Protein AF-A0A4Q2K0N6-F1 (afdb_monomer_lite)

pLDDT: mean 86.65, std 12.48, range [43.94, 97.44]

Radius of gyration: 13.33 Å; chains: 1; bounding box: 34×30×33 Å

Organism: NCBI:txid2509433

Secondary structure (DSSP, 8-state):
-EEEHHHHHHHHHHHHHTT--HHHHHHHHHHHHHHHSS-SSPPP---PPP-S-EEE------HHHHHHHHHHHHHTT--HHHHHHHHHHHHHHHTS-SS-TT-PPP--

Structure (mmCIF, N/CA/C/O backbone):
data_AF-A0A4Q2K0N6-F1
#
_entry.id   AF-A0A4Q2K0N6-F1
#
loop_
_atom_site.group_PDB
_atom_site.id
_atom_site.type_symbol
_atom_site.label_atom_id
_atom_site.label_alt_id
_atom_site.label_comp_id
_atom_site.label_asym_id
_atom_site.label_entity_id
_atom_site.label_seq_id
_atom_site.pdbx_PDB_ins_code
_atom_site.Cartn_x
_atom_site.Cartn_y
_atom_site.Cartn_z
_atom_site.occupancy
_atom_site.B_iso_or_equiv
_atom_site.auth_seq_id
_atom_site.auth_comp_id
_atom_site.auth_asym_id
_atom_site.auth_atom_id
_atom_site.pdbx_PDB_model_num
ATOM 1 N N . MET A 1 1 ? 5.720 10.557 2.671 1.00 82.94 1 MET A N 1
ATOM 2 C CA . MET A 1 1 ? 6.430 9.296 2.988 1.00 82.94 1 MET A CA 1
ATOM 3 C C . MET A 1 1 ? 7.773 9.256 2.267 1.00 82.94 1 MET A C 1
ATOM 5 O O . MET A 1 1 ? 7.839 9.760 1.153 1.00 82.94 1 MET A O 1
ATOM 9 N N . ARG A 1 2 ? 8.815 8.652 2.864 1.00 84.56 2 ARG A N 1
ATOM 10 C CA . ARG A 1 2 ? 10.078 8.319 2.173 1.00 84.56 2 ARG A CA 1
ATOM 11 C C . ARG A 1 2 ? 10.134 6.828 1.830 1.00 84.56 2 ARG A C 1
ATOM 13 O O . ARG A 1 2 ? 9.938 6.000 2.722 1.00 84.56 2 ARG A O 1
ATOM 20 N N . ILE A 1 3 ? 10.437 6.501 0.583 1.00 85.88 3 ILE A N 1
ATOM 21 C CA . ILE A 1 3 ? 10.607 5.137 0.060 1.00 85.88 3 ILE A CA 1
ATOM 22 C C . ILE A 1 3 ? 11.905 5.071 -0.744 1.00 85.88 3 ILE A C 1
ATOM 24 O O . ILE A 1 3 ? 12.378 6.108 -1.199 1.00 85.88 3 ILE A O 1
ATOM 28 N N . ASP A 1 4 ? 12.497 3.890 -0.889 1.00 90.62 4 ASP A N 1
ATOM 29 C CA . ASP A 1 4 ? 13.608 3.697 -1.819 1.00 90.62 4 ASP A CA 1
ATOM 30 C C . ASP A 1 4 ? 13.196 4.100 -3.251 1.00 90.62 4 ASP A C 1
ATOM 32 O O . ASP A 1 4 ? 12.057 3.872 -3.673 1.00 90.62 4 ASP A O 1
ATOM 36 N N . ALA A 1 5 ? 14.085 4.790 -3.965 1.00 90.69 5 ALA A N 1
ATOM 37 C CA . ALA A 1 5 ? 13.781 5.360 -5.273 1.00 90.69 5 ALA A CA 1
ATOM 38 C C . ALA A 1 5 ? 13.567 4.281 -6.344 1.00 90.69 5 ALA A C 1
ATOM 40 O O . ALA A 1 5 ? 12.662 4.428 -7.171 1.00 90.69 5 ALA A O 1
ATOM 41 N N . ASP A 1 6 ? 14.340 3.197 -6.292 1.00 91.38 6 ASP A N 1
ATOM 42 C CA . ASP A 1 6 ? 14.239 2.094 -7.244 1.00 91.38 6 ASP A CA 1
ATOM 43 C C . ASP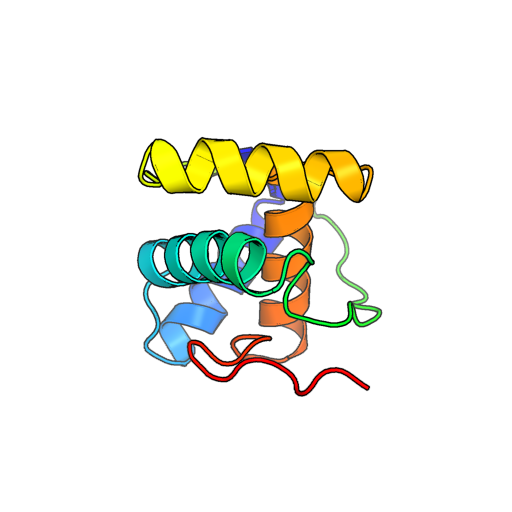 A 1 6 ? 12.981 1.275 -6.951 1.00 91.38 6 ASP A C 1
ATOM 45 O O . ASP A 1 6 ? 12.221 0.958 -7.870 1.00 91.38 6 ASP A O 1
ATOM 49 N N . LEU A 1 7 ? 12.664 1.069 -5.666 1.00 91.12 7 LEU A N 1
ATOM 50 C CA . LEU A 1 7 ? 11.405 0.442 -5.258 1.00 91.12 7 LEU A CA 1
ATOM 51 C C . LEU A 1 7 ? 10.197 1.246 -5.741 1.00 91.12 7 LEU A C 1
ATOM 53 O O . LEU A 1 7 ? 9.226 0.683 -6.244 1.00 91.12 7 LEU A O 1
ATOM 57 N N . LYS A 1 8 ? 10.247 2.576 -5.605 1.00 92.12 8 LYS A N 1
ATOM 58 C CA . LYS A 1 8 ? 9.184 3.456 -6.101 1.00 92.12 8 LYS A CA 1
ATOM 59 C C . LYS A 1 8 ? 9.019 3.316 -7.613 1.00 92.12 8 LYS A C 1
ATOM 61 O O . LYS A 1 8 ? 7.889 3.222 -8.088 1.00 92.12 8 LYS A O 1
ATOM 66 N N . ALA A 1 9 ? 10.120 3.330 -8.362 1.00 92.69 9 ALA A N 1
ATOM 67 C CA . ALA A 1 9 ? 10.080 3.215 -9.815 1.00 92.69 9 ALA A CA 1
ATOM 68 C C . ALA A 1 9 ? 9.511 1.859 -10.259 1.00 92.69 9 ALA A C 1
ATOM 70 O O . ALA A 1 9 ? 8.649 1.825 -11.140 1.00 92.69 9 ALA A O 1
ATOM 71 N N . ALA A 1 10 ? 9.932 0.768 -9.615 1.00 92.88 10 ALA A N 1
ATOM 72 C CA . ALA A 1 10 ? 9.444 -0.581 -9.887 1.00 92.88 10 ALA A CA 1
ATOM 73 C C . ALA A 1 10 ? 7.952 -0.732 -9.550 1.00 92.88 10 ALA A C 1
ATOM 75 O O . ALA A 1 10 ? 7.180 -1.247 -10.363 1.00 92.88 10 ALA A O 1
ATOM 76 N N . PHE A 1 11 ? 7.523 -0.194 -8.408 1.00 93.44 11 PHE A N 1
ATOM 77 C CA . PHE A 1 11 ? 6.122 -0.160 -8.000 1.00 93.44 11 PHE A CA 1
ATOM 78 C C . PHE A 1 11 ? 5.247 0.586 -9.015 1.00 93.44 11 PHE A C 1
ATOM 80 O O . PHE A 1 11 ? 4.265 0.039 -9.515 1.00 93.44 11 PHE A O 1
ATOM 87 N N . GLU A 1 12 ? 5.619 1.815 -9.382 1.00 94.62 12 GLU A N 1
ATOM 88 C CA . GLU A 1 12 ? 4.860 2.604 -10.359 1.00 94.62 12 GLU A CA 1
ATOM 89 C C . GLU A 1 12 ? 4.898 1.987 -11.763 1.00 94.62 12 GLU A C 1
ATOM 91 O O . GLU A 1 12 ? 3.925 2.090 -12.510 1.00 94.62 12 GLU A O 1
ATOM 96 N N . GLY A 1 13 ? 6.015 1.363 -12.142 1.00 95.31 13 GLY A N 1
ATOM 97 C CA . GLY A 1 13 ? 6.148 0.611 -13.389 1.00 95.31 13 GLY A CA 1
ATOM 98 C C . GLY A 1 13 ? 5.189 -0.575 -13.443 1.00 95.31 13 GLY A C 1
ATOM 99 O O . GLY A 1 13 ? 4.452 -0.712 -14.417 1.00 95.31 13 GLY A O 1
ATOM 100 N N . THR A 1 14 ? 5.142 -1.365 -12.370 1.00 95.12 14 THR A N 1
ATOM 101 C CA . THR A 1 14 ? 4.258 -2.532 -12.248 1.00 95.12 14 THR A CA 1
ATOM 102 C C . THR A 1 14 ? 2.792 -2.122 -12.315 1.00 95.12 14 THR A C 1
ATOM 104 O O . THR A 1 14 ? 2.049 -2.653 -13.135 1.00 95.12 14 THR A O 1
ATOM 107 N N . LEU A 1 15 ? 2.388 -1.121 -11.524 1.00 94.56 15 LEU A N 1
ATOM 108 C CA . LEU A 1 15 ? 1.013 -0.617 -11.528 1.00 94.56 15 LEU A CA 1
ATOM 109 C C . LEU A 1 15 ? 0.589 -0.104 -12.907 1.00 94.56 15 LEU A C 1
ATOM 111 O O . LEU A 1 15 ? -0.472 -0.478 -13.403 1.00 94.56 15 LEU A O 1
ATOM 115 N N . ARG A 1 16 ? 1.438 0.689 -13.572 1.00 94.38 16 ARG A N 1
ATOM 116 C CA . ARG A 1 16 ? 1.155 1.153 -14.939 1.00 94.38 16 ARG A CA 1
ATOM 117 C C . ARG A 1 16 ? 1.071 -0.004 -15.932 1.00 94.38 16 ARG A C 1
ATOM 119 O O . ARG A 1 16 ? 0.215 0.035 -16.810 1.00 94.38 16 ARG A O 1
ATOM 126 N N . GLY A 1 17 ? 1.910 -1.029 -15.777 1.00 94.81 17 GLY A N 1
ATOM 127 C CA . GLY A 1 17 ? 1.888 -2.236 -16.606 1.00 94.81 17 GLY A CA 1
ATOM 128 C C . GLY A 1 17 ? 0.566 -3.005 -16.533 1.00 94.81 17 GLY A C 1
ATOM 129 O O . GLY A 1 17 ? 0.143 -3.573 -17.535 1.00 94.81 17 GLY A O 1
ATOM 130 N N . ILE A 1 18 ? -0.120 -2.957 -15.387 1.00 92.25 18 ILE A N 1
ATOM 131 C CA . ILE A 1 18 ? -1.447 -3.567 -15.186 1.00 92.25 18 ILE A CA 1
ATOM 132 C C . ILE A 1 18 ? -2.610 -2.567 -15.330 1.00 92.25 18 ILE A C 1
ATOM 134 O O . ILE A 1 18 ? -3.750 -2.896 -15.010 1.00 92.25 18 ILE A O 1
ATOM 138 N N . GLY A 1 19 ? -2.346 -1.339 -15.790 1.00 92.75 19 GLY A N 1
ATOM 139 C CA . GLY A 1 19 ? -3.372 -0.312 -16.008 1.00 92.75 19 GLY A CA 1
ATOM 140 C C . GLY A 1 19 ? -3.909 0.361 -14.738 1.00 92.75 19 GLY A C 1
ATOM 141 O O . GLY A 1 19 ? -4.977 0.969 -14.776 1.00 92.75 19 GLY A O 1
ATOM 142 N N . VAL A 1 20 ? -3.189 0.280 -13.617 1.00 92.38 20 VAL A N 1
ATOM 143 C CA . VAL A 1 20 ? -3.572 0.891 -12.337 1.00 92.38 20 VAL A CA 1
ATOM 144 C C . VAL A 1 20 ? -2.780 2.179 -12.103 1.00 92.38 20 VAL A C 1
ATOM 146 O O . VAL A 1 20 ? -1.554 2.213 -12.195 1.00 92.38 20 VAL A O 1
ATOM 149 N N . ASP A 1 21 ? -3.479 3.259 -11.758 1.00 92.44 21 ASP A N 1
ATOM 150 C CA . ASP A 1 21 ? -2.840 4.510 -11.350 1.00 92.44 21 ASP A CA 1
ATOM 151 C C . ASP A 1 21 ? -2.250 4.395 -9.924 1.00 92.44 21 ASP A C 1
ATOM 153 O O . ASP A 1 21 ? -2.951 3.950 -9.010 1.00 92.44 21 ASP A O 1
ATOM 157 N N . PRO A 1 22 ? -0.998 4.834 -9.680 1.00 90.81 22 PRO A N 1
ATOM 158 C CA . PRO A 1 22 ? -0.381 4.784 -8.352 1.00 90.81 22 PRO A CA 1
ATOM 159 C C . PRO A 1 22 ? -1.155 5.515 -7.250 1.00 90.81 22 PRO A C 1
ATOM 161 O O . PRO A 1 22 ? -1.198 5.042 -6.112 1.00 90.81 22 PRO A O 1
ATOM 164 N N . THR A 1 23 ? -1.789 6.650 -7.558 1.00 91.00 23 THR A N 1
ATOM 165 C CA . THR A 1 23 ? -2.610 7.389 -6.584 1.00 91.00 23 THR A CA 1
ATOM 166 C C . THR A 1 23 ? -3.864 6.594 -6.241 1.00 91.00 23 THR A C 1
ATOM 168 O O . THR A 1 23 ? -4.228 6.503 -5.066 1.00 91.00 23 THR A O 1
ATOM 171 N N . CYS A 1 24 ? -4.500 5.992 -7.248 1.00 91.06 24 CYS A N 1
ATOM 172 C CA . CYS A 1 24 ? -5.637 5.095 -7.070 1.00 91.06 24 CYS A CA 1
ATOM 173 C C . CYS A 1 24 ? -5.262 3.889 -6.195 1.00 91.06 24 CYS A C 1
ATOM 175 O O . CYS A 1 24 ? -5.912 3.662 -5.179 1.00 91.06 24 CYS A O 1
ATOM 177 N N . ALA A 1 25 ? -4.157 3.200 -6.498 1.00 92.38 25 ALA A N 1
ATOM 178 C CA . ALA A 1 25 ? -3.682 2.056 -5.716 1.00 92.38 25 ALA A CA 1
ATOM 179 C C . ALA A 1 25 ? -3.436 2.407 -4.242 1.00 92.38 25 ALA A C 1
ATOM 181 O O . ALA A 1 25 ? -3.899 1.698 -3.349 1.00 92.38 25 ALA A O 1
ATOM 182 N N . MET A 1 26 ? -2.751 3.525 -3.972 1.00 92.56 26 MET A N 1
ATOM 183 C CA . MET A 1 26 ? -2.489 3.978 -2.601 1.00 92.56 26 MET A CA 1
ATOM 184 C C . MET A 1 26 ? -3.773 4.357 -1.851 1.00 92.56 26 MET A C 1
ATOM 186 O O . MET A 1 26 ? -3.877 4.103 -0.652 1.00 92.56 26 MET A O 1
ATOM 190 N N . ARG A 1 27 ? -4.760 4.947 -2.537 1.00 92.75 27 ARG A N 1
ATOM 191 C CA . ARG A 1 27 ? -6.074 5.245 -1.947 1.00 92.75 27 ARG A CA 1
ATOM 192 C C . ARG A 1 27 ? -6.846 3.975 -1.637 1.00 92.75 27 ARG A C 1
ATOM 194 O O . ARG A 1 27 ? -7.295 3.819 -0.509 1.00 92.75 27 ARG A O 1
ATOM 201 N N . SER A 1 28 ? -6.961 3.063 -2.600 1.00 92.94 28 SER A N 1
ATOM 202 C CA . SER A 1 28 ? -7.611 1.769 -2.3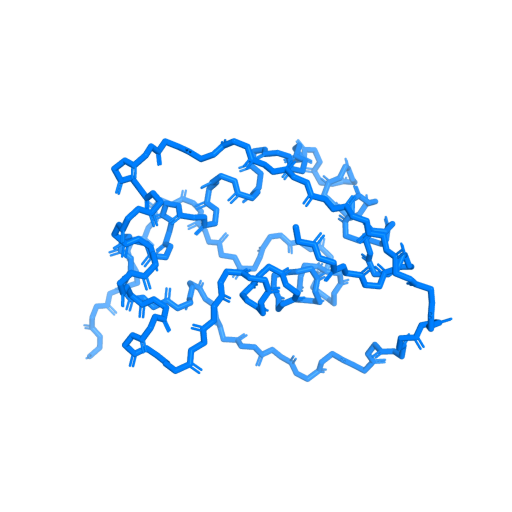94 1.00 92.94 28 SER A CA 1
ATOM 203 C C . SER A 1 28 ? -6.967 1.009 -1.241 1.00 92.94 28 SER A C 1
ATOM 205 O O . SER A 1 28 ? -7.681 0.466 -0.412 1.00 92.94 28 SER A O 1
ATOM 207 N N . PHE A 1 29 ? -5.640 1.041 -1.128 1.00 94.31 29 PHE A N 1
ATOM 208 C CA . PHE A 1 29 ? -4.932 0.427 -0.011 1.00 94.31 29 PHE A CA 1
ATOM 209 C C . PHE A 1 29 ? -5.314 1.039 1.341 1.00 94.31 29 PHE A C 1
ATOM 211 O O . PHE A 1 29 ? -5.606 0.299 2.275 1.00 94.31 29 PHE A O 1
ATOM 218 N N . ALA A 1 30 ? -5.378 2.371 1.439 1.00 94.19 30 ALA A N 1
ATOM 219 C CA . ALA A 1 30 ? -5.825 3.045 2.659 1.00 94.19 30 ALA A CA 1
ATOM 220 C C . ALA A 1 30 ? -7.254 2.635 3.055 1.00 94.19 30 ALA A C 1
ATOM 222 O O . ALA A 1 30 ? -7.494 2.299 4.211 1.00 94.19 30 ALA A O 1
ATOM 223 N N . PHE A 1 31 ? -8.179 2.588 2.091 1.00 93.81 31 PHE A N 1
ATOM 224 C CA . PHE A 1 31 ? -9.545 2.112 2.332 1.00 93.81 31 PHE A CA 1
ATOM 225 C C . PHE A 1 31 ? -9.584 0.650 2.781 1.00 93.81 31 PHE A C 1
ATOM 227 O O . PHE A 1 31 ? -10.314 0.320 3.706 1.00 93.81 31 PHE A O 1
ATOM 234 N N . GLN A 1 32 ? 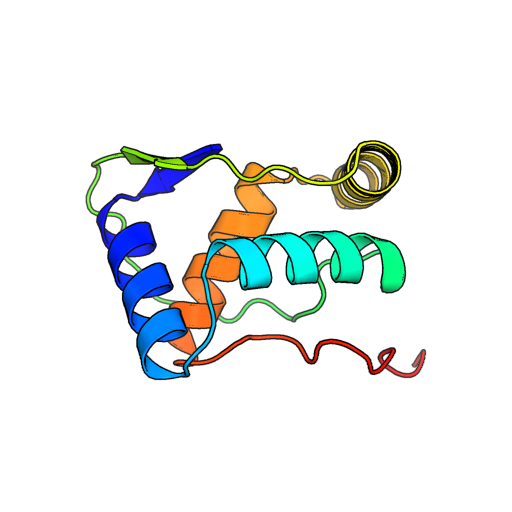-8.802 -0.228 2.154 1.00 93.75 32 GLN A N 1
ATOM 235 C CA . GLN A 1 32 ? -8.779 -1.647 2.511 1.00 93.75 32 GLN A CA 1
ATOM 236 C C . GLN A 1 32 ? -8.178 -1.887 3.900 1.00 93.75 32 GLN A C 1
ATOM 238 O O . GLN A 1 32 ? -8.660 -2.761 4.605 1.00 93.75 32 GLN A O 1
ATOM 243 N N . ILE A 1 33 ? -7.209 -1.077 4.345 1.00 94.31 33 ILE A N 1
ATOM 244 C CA . ILE A 1 33 ? -6.724 -1.143 5.734 1.00 94.31 33 ILE A CA 1
ATOM 245 C C . ILE A 1 33 ? -7.854 -0.857 6.727 1.00 94.31 33 ILE A C 1
ATOM 247 O O . ILE A 1 33 ? -7.977 -1.542 7.738 1.00 94.31 33 ILE A O 1
ATOM 251 N N . VAL A 1 34 ? -8.672 0.159 6.442 1.00 94.81 34 VAL A N 1
ATOM 252 C CA . VAL A 1 34 ? -9.815 0.513 7.291 1.00 94.81 34 VAL A CA 1
ATOM 253 C C . VAL A 1 34 ? -10.874 -0.587 7.271 1.00 94.81 34 VAL A C 1
ATOM 255 O O . VAL A 1 34 ? -11.346 -0.993 8.326 1.00 94.81 34 VAL A O 1
ATOM 258 N N . LEU A 1 35 ? -11.217 -1.093 6.084 1.00 92.75 35 LEU A N 1
ATOM 259 C CA . LEU A 1 35 ? -12.257 -2.109 5.914 1.00 92.75 35 LEU A CA 1
ATOM 260 C C . LEU A 1 35 ? -11.889 -3.455 6.551 1.00 92.75 35 LEU A C 1
ATOM 262 O O . LEU A 1 35 ? -12.729 -4.056 7.212 1.00 92.75 35 LEU A O 1
ATOM 266 N N . GLU A 1 36 ? -10.654 -3.918 6.366 1.00 90.81 36 GLU A N 1
ATOM 267 C CA . GLU A 1 36 ? -10.187 -5.201 6.910 1.00 90.81 36 GLU A CA 1
ATOM 268 C C . GLU A 1 36 ? -9.760 -5.087 8.382 1.00 90.81 36 GLU A C 1
ATOM 270 O O . GLU A 1 36 ? -9.655 -6.087 9.088 1.00 90.81 36 GLU A O 1
ATOM 275 N N . GLY A 1 37 ? -9.458 -3.875 8.862 1.00 94.25 37 GLY A N 1
ATOM 276 C CA . GLY A 1 37 ? -8.836 -3.680 10.173 1.00 94.25 37 GLY A CA 1
ATOM 277 C C . GLY A 1 37 ? -7.418 -4.268 10.265 1.00 94.25 37 GLY A C 1
ATOM 278 O O . GLY A 1 37 ? -6.894 -4.454 11.364 1.00 94.25 37 GLY A O 1
ATOM 279 N N . SER A 1 38 ? -6.784 -4.563 9.125 1.00 93.75 38 SER A N 1
ATOM 280 C CA . SER A 1 38 ? -5.451 -5.162 9.018 1.00 93.75 38 SER A CA 1
ATOM 281 C C . SER A 1 38 ? -4.698 -4.646 7.784 1.00 93.75 38 SER A C 1
ATOM 283 O O . SER A 1 38 ? -5.213 -3.855 6.999 1.00 93.75 38 SER A O 1
ATOM 285 N N . ILE A 1 39 ? -3.458 -5.099 7.568 1.00 92.56 39 ILE A N 1
ATOM 286 C CA . ILE A 1 39 ? -2.858 -5.005 6.228 1.00 92.56 39 ILE A CA 1
ATOM 287 C C . ILE A 1 39 ? -3.605 -6.009 5.324 1.00 92.56 39 ILE A C 1
ATOM 289 O O . ILE A 1 39 ? -3.671 -7.182 5.691 1.00 92.56 39 ILE A O 1
ATOM 293 N N . PRO A 1 40 ? -4.167 -5.593 4.171 1.00 92.12 40 PRO A N 1
ATOM 294 C CA . PRO A 1 40 ? -5.057 -6.413 3.337 1.00 92.12 40 PRO A CA 1
ATOM 295 C C . PRO A 1 40 ? -4.336 -7.488 2.502 1.00 92.12 40 PRO A C 1
ATOM 297 O O . PRO A 1 40 ? -4.808 -7.872 1.436 1.00 92.12 40 PRO A O 1
ATOM 300 N N . PHE A 1 41 ? -3.162 -7.946 2.933 1.00 90.81 41 PHE A N 1
ATOM 301 C CA . PHE A 1 41 ? -2.404 -9.014 2.287 1.00 90.81 41 PHE A CA 1
ATOM 302 C C . PHE A 1 41 ? -1.350 -9.581 3.231 1.00 90.81 41 PHE A C 1
ATOM 304 O O . PHE A 1 41 ? -0.860 -8.896 4.130 1.00 90.81 41 PHE A O 1
ATOM 311 N N . ASP A 1 42 ? -0.948 -10.817 2.959 1.00 86.94 42 ASP A N 1
ATOM 312 C CA . ASP A 1 42 ? 0.133 -11.479 3.676 1.00 86.94 42 ASP A CA 1
ATOM 313 C C . ASP A 1 42 ? 1.472 -11.121 3.010 1.00 86.94 42 ASP A C 1
ATOM 315 O O . ASP A 1 42 ? 1.619 -11.318 1.798 1.00 86.94 42 ASP A O 1
ATOM 319 N N . PRO A 1 43 ? 2.448 -10.557 3.745 1.00 77.94 43 PRO A N 1
ATOM 320 C CA . PRO A 1 43 ? 3.735 -10.195 3.165 1.00 77.94 43 PRO A CA 1
ATOM 321 C C . PRO A 1 43 ? 4.469 -11.451 2.680 1.00 77.94 43 PRO A C 1
ATOM 323 O O . PRO A 1 43 ? 4.617 -12.416 3.429 1.00 77.94 43 PRO A O 1
ATOM 326 N N . VAL A 1 44 ? 4.944 -11.438 1.433 1.00 78.31 44 VAL A N 1
ATOM 327 C CA . VAL A 1 44 ? 5.896 -12.438 0.935 1.00 78.31 44 VAL A CA 1
ATOM 328 C C . VAL A 1 44 ? 7.322 -11.951 1.156 1.00 78.31 44 VAL A C 1
ATOM 330 O O . VAL A 1 44 ? 7.589 -10.748 1.161 1.00 78.31 44 VAL A O 1
ATOM 333 N N . ASP A 1 45 ? 8.244 -12.897 1.322 1.00 73.19 45 ASP A N 1
ATOM 334 C CA . ASP A 1 45 ? 9.672 -12.598 1.352 1.00 73.19 45 ASP A CA 1
ATOM 335 C C . ASP A 1 45 ? 10.124 -12.149 -0.045 1.00 73.19 45 ASP A C 1
ATOM 337 O O . ASP A 1 45 ? 10.388 -12.949 -0.945 1.00 73.19 45 ASP A O 1
ATOM 341 N N . ALA A 1 46 ? 10.104 -10.837 -0.253 1.00 65.12 46 ALA A N 1
ATOM 342 C CA . ALA A 1 46 ? 10.562 -10.196 -1.467 1.00 65.12 46 ALA A CA 1
ATOM 343 C C . ALA A 1 46 ? 12.017 -9.774 -1.250 1.00 65.12 46 ALA A C 1
ATOM 345 O O . ALA A 1 46 ? 12.277 -8.816 -0.522 1.00 65.12 46 ALA A O 1
ATOM 346 N N . GLY A 1 47 ? 12.956 -10.470 -1.897 1.00 66.12 47 GLY A N 1
ATOM 347 C CA . GLY A 1 47 ? 14.402 -10.197 -1.865 1.00 66.12 47 GLY A CA 1
ATOM 348 C C . GLY A 1 47 ? 14.811 -8.887 -2.552 1.00 66.12 47 GLY A C 1
ATOM 349 O O . GLY A 1 47 ? 15.709 -8.875 -3.389 1.00 66.12 47 GLY A O 1
ATOM 350 N N . PHE A 1 48 ? 14.119 -7.790 -2.255 1.00 70.38 48 PHE A N 1
ATOM 351 C CA . PHE A 1 48 ? 14.400 -6.467 -2.786 1.00 70.38 48 PHE A CA 1
ATOM 352 C C . PHE A 1 48 ? 15.553 -5.821 -2.011 1.00 70.38 48 PHE A C 1
ATOM 354 O O . PHE A 1 48 ? 15.441 -5.548 -0.813 1.00 70.38 48 PHE A O 1
ATOM 361 N N . GLU A 1 49 ? 16.643 -5.516 -2.708 1.00 67.19 49 GLU A N 1
ATOM 362 C CA . GLU A 1 49 ? 17.769 -4.771 -2.149 1.00 67.19 49 GLU A CA 1
ATOM 363 C C . GLU A 1 49 ? 17.560 -3.265 -2.349 1.00 67.19 49 GLU A C 1
ATOM 365 O O . GLU A 1 49 ? 17.402 -2.783 -3.469 1.00 67.19 49 GLU A O 1
ATOM 370 N N . ALA A 1 50 ? 17.552 -2.500 -1.255 1.00 67.56 50 ALA A N 1
ATOM 371 C CA . ALA A 1 50 ? 17.417 -1.048 -1.322 1.00 67.56 50 ALA A CA 1
ATOM 372 C C . ALA A 1 50 ? 18.685 -0.396 -1.902 1.00 67.56 50 ALA A C 1
ATOM 374 O O . ALA A 1 50 ? 19.782 -0.582 -1.374 1.00 67.56 50 ALA A O 1
ATOM 375 N N . GLY A 1 51 ? 18.526 0.443 -2.929 1.00 65.56 51 GLY A N 1
ATOM 376 C CA . GLY A 1 51 ? 19.610 1.147 -3.627 1.00 65.56 51 GLY A CA 1
ATOM 377 C C . GLY A 1 51 ? 20.172 2.369 -2.884 1.00 65.56 51 GLY A C 1
ATOM 378 O O . GLY A 1 51 ? 20.996 3.114 -3.418 1.00 65.56 51 GLY A O 1
ATOM 379 N N . GLY A 1 52 ? 19.719 2.631 -1.653 1.00 71.56 52 GLY A N 1
ATOM 380 C CA . GLY A 1 52 ? 20.244 3.674 -0.761 1.00 71.56 52 GLY A CA 1
ATOM 381 C C . GLY A 1 52 ? 19.752 5.099 -1.054 1.00 71.56 52 GLY A C 1
ATOM 382 O O . GLY A 1 52 ? 19.912 5.990 -0.215 1.00 71.56 52 GLY A O 1
ATOM 383 N N . LYS A 1 53 ? 19.098 5.341 -2.198 1.00 84.62 53 LYS A N 1
ATOM 384 C CA . LYS A 1 53 ? 18.469 6.631 -2.530 1.00 84.62 53 LYS A CA 1
ATOM 385 C C . LYS A 1 53 ? 17.011 6.629 -2.092 1.00 84.62 53 LYS A C 1
ATOM 387 O O . LYS A 1 53 ? 16.267 5.710 -2.402 1.00 84.62 53 LYS A O 1
ATOM 392 N N . THR A 1 54 ? 16.571 7.694 -1.422 1.00 85.81 54 THR A N 1
ATOM 393 C CA . THR A 1 54 ? 15.166 7.834 -1.009 1.00 85.81 54 THR A CA 1
ATOM 394 C C . THR A 1 54 ? 14.420 8.851 -1.868 1.00 85.81 54 THR A C 1
ATOM 396 O O . THR A 1 54 ? 14.921 9.938 -2.145 1.00 85.81 54 THR A O 1
ATOM 399 N N . ALA A 1 55 ? 13.199 8.506 -2.261 1.00 85.31 55 ALA A N 1
ATOM 400 C CA . ALA A 1 55 ? 12.234 9.373 -2.916 1.00 85.31 55 ALA A CA 1
ATOM 401 C C . ALA A 1 55 ? 11.093 9.725 -1.952 1.00 85.31 55 ALA A C 1
ATOM 403 O O . ALA A 1 55 ? 10.702 8.929 -1.090 1.00 85.31 55 ALA A O 1
ATOM 404 N N . VAL A 1 56 ? 10.534 10.926 -2.109 1.00 82.25 56 VAL A N 1
ATOM 405 C CA . VAL A 1 56 ? 9.328 11.342 -1.388 1.00 82.25 56 VAL A CA 1
ATOM 406 C C . VAL A 1 56 ? 8.109 11.056 -2.253 1.00 82.25 56 VAL A C 1
ATOM 408 O O . VAL A 1 56 ? 8.078 11.407 -3.428 1.00 82.25 56 VAL A O 1
ATOM 411 N N . THR A 1 57 ? 7.094 10.444 -1.652 1.00 81.56 57 THR A N 1
ATOM 412 C CA . THR A 1 57 ? 5.756 10.334 -2.238 1.00 81.56 57 THR A CA 1
ATOM 413 C C . THR A 1 57 ? 4.714 10.899 -1.279 1.00 81.56 57 THR A C 1
ATOM 415 O O . THR A 1 57 ? 4.850 10.795 -0.047 1.00 81.56 57 THR A O 1
ATOM 418 N N . SER A 1 58 ? 3.696 11.531 -1.852 1.00 83.12 58 SER A N 1
ATOM 419 C CA . SER A 1 58 ? 2.533 12.066 -1.160 1.00 83.12 58 SER A CA 1
ATOM 420 C C . SER A 1 58 ? 1.270 11.625 -1.891 1.00 83.12 58 SER A C 1
ATOM 422 O O . SER A 1 58 ? 1.184 11.662 -3.114 1.00 83.12 58 SER A O 1
ATOM 424 N N . VAL A 1 59 ? 0.278 11.206 -1.114 1.00 85.75 59 VAL A N 1
ATOM 425 C CA . VAL A 1 59 ? -1.051 10.848 -1.598 1.00 85.75 59 VAL A CA 1
ATOM 426 C C . VAL A 1 59 ? -2.063 11.558 -0.712 1.00 85.75 59 VAL A C 1
ATOM 428 O O . VAL A 1 59 ? -1.912 11.586 0.508 1.00 85.75 59 VAL A O 1
ATOM 431 N N . LYS A 1 60 ? -3.075 12.174 -1.326 1.00 90.12 60 LYS A N 1
ATOM 432 C CA . LYS A 1 60 ? -4.207 12.736 -0.583 1.00 90.12 60 LYS A CA 1
ATOM 433 C C . LYS A 1 60 ? -5.211 11.623 -0.299 1.00 90.12 60 LYS A C 1
ATOM 435 O O . LYS A 1 60 ? -5.805 11.103 -1.251 1.00 90.12 60 LYS A O 1
ATOM 440 N N . ILE A 1 61 ? -5.378 11.306 0.981 1.00 90.94 61 ILE A N 1
ATOM 441 C CA . ILE A 1 61 ? -6.388 10.395 1.531 1.00 90.94 61 ILE A CA 1
ATOM 442 C C . ILE A 1 61 ? -7.468 11.255 2.211 1.00 90.94 61 ILE A C 1
ATOM 444 O O . ILE A 1 61 ? -7.102 12.276 2.798 1.00 90.94 61 ILE A O 1
ATOM 448 N N . PRO A 1 62 ? -8.763 10.908 2.101 1.00 92.50 62 PRO A N 1
ATOM 449 C CA . PRO A 1 62 ? -9.821 11.543 2.892 1.00 92.50 62 PRO A CA 1
ATOM 450 C C . PRO A 1 62 ? -9.494 11.534 4.395 1.00 92.50 62 PRO A C 1
ATOM 452 O O . PRO A 1 62 ? -8.879 10.587 4.881 1.00 92.50 62 PRO A O 1
ATOM 455 N N . GLU A 1 63 ? -9.835 12.603 5.116 1.00 93.06 63 GLU A N 1
ATOM 456 C CA . GLU A 1 63 ? -9.398 12.796 6.511 1.00 93.06 63 GLU A CA 1
ATOM 457 C C . GLU A 1 63 ? -9.984 11.754 7.474 1.00 93.06 63 GLU A C 1
ATOM 459 O O . GLU A 1 63 ? -9.276 11.271 8.356 1.00 93.06 63 GLU A O 1
ATOM 464 N N . ASP A 1 64 ? -11.242 11.368 7.263 1.00 93.31 64 ASP A N 1
ATOM 465 C CA . ASP A 1 64 ? -11.934 10.292 7.976 1.00 93.31 64 ASP A CA 1
ATOM 466 C C . ASP A 1 64 ? -11.202 8.953 7.810 1.00 93.31 64 ASP A C 1
ATOM 468 O O . ASP A 1 64 ? -10.808 8.320 8.791 1.00 93.31 64 ASP A O 1
ATOM 472 N N . VAL A 1 65 ? -10.896 8.588 6.564 1.00 94.44 65 VAL A N 1
ATOM 473 C CA . VAL A 1 65 ? -10.150 7.364 6.237 1.00 94.44 65 VAL A CA 1
ATOM 474 C C . VAL A 1 65 ? -8.737 7.417 6.811 1.00 94.44 65 VAL A C 1
ATOM 476 O O . VAL A 1 65 ? -8.234 6.416 7.315 1.00 94.44 65 VAL A O 1
ATOM 479 N N . ALA A 1 66 ? -8.074 8.575 6.750 1.00 93.75 66 ALA A N 1
ATOM 480 C CA . ALA A 1 66 ? -6.721 8.734 7.267 1.00 93.75 66 ALA A CA 1
ATOM 481 C C . ALA A 1 66 ? -6.659 8.512 8.787 1.00 93.75 66 ALA A C 1
ATOM 483 O O . ALA A 1 66 ? -5.744 7.830 9.253 1.00 93.75 66 ALA A O 1
ATOM 484 N N . GLY A 1 67 ? -7.629 9.045 9.537 1.00 95.25 67 GLY A N 1
ATOM 485 C CA . GLY A 1 67 ? -7.714 8.873 10.988 1.00 95.25 67 GLY A CA 1
ATOM 486 C C . GLY A 1 67 ? -7.975 7.423 11.398 1.00 95.25 67 GLY A C 1
ATOM 487 O O . GLY A 1 67 ? -7.267 6.886 12.256 1.00 95.25 67 GLY A O 1
ATOM 488 N N . GLU A 1 68 ? -8.938 6.761 10.754 1.00 96.94 68 GLU A N 1
ATOM 489 C CA . GLU A 1 68 ? -9.246 5.351 11.028 1.00 96.94 68 GLU A CA 1
ATOM 490 C C . GLU A 1 68 ? -8.078 4.433 10.656 1.00 96.94 68 GLU A C 1
ATOM 492 O O . GLU A 1 68 ? -7.652 3.601 11.462 1.00 96.94 68 GLU A O 1
ATOM 497 N N . MET A 1 69 ? -7.484 4.643 9.480 1.00 96.50 69 MET A N 1
ATOM 498 C CA . MET A 1 69 ? -6.310 3.900 9.025 1.00 96.50 69 MET A CA 1
ATOM 499 C C . MET A 1 69 ? -5.137 4.063 9.997 1.00 96.50 69 MET A C 1
ATOM 501 O O . MET A 1 69 ? -4.453 3.089 10.309 1.00 96.50 69 MET A O 1
ATOM 505 N N . GLU A 1 70 ? -4.877 5.278 10.486 1.00 95.94 70 GLU A N 1
ATOM 506 C CA . GLU A 1 70 ? -3.816 5.510 11.467 1.00 95.94 70 GLU A CA 1
ATOM 507 C C . GLU A 1 70 ? -4.072 4.736 12.769 1.00 95.94 70 GLU A C 1
ATOM 509 O O . GLU A 1 70 ? -3.134 4.162 13.325 1.00 95.94 70 GLU A O 1
ATOM 514 N N . SER A 1 71 ? -5.324 4.681 13.232 1.00 97.00 71 SER A N 1
ATOM 515 C CA . SER A 1 71 ? -5.715 3.902 14.413 1.00 97.00 71 SER A CA 1
ATOM 516 C C . SER A 1 71 ? -5.461 2.403 14.220 1.00 97.00 71 SER A C 1
ATOM 518 O O . SER A 1 71 ? -4.795 1.780 15.052 1.00 97.00 71 SER A O 1
ATOM 520 N N . VAL A 1 72 ? -5.899 1.842 13.086 1.00 97.44 72 VAL A N 1
ATOM 521 C CA . VAL A 1 72 ? -5.664 0.433 12.723 1.00 97.44 72 VAL A CA 1
ATOM 522 C C . VAL A 1 72 ? -4.167 0.124 12.706 1.00 97.44 72 VAL A C 1
ATOM 524 O O . VAL A 1 72 ? -3.704 -0.785 13.395 1.00 97.44 72 VAL A O 1
ATOM 527 N N . LEU A 1 73 ? -3.376 0.914 11.977 1.00 96.06 73 LEU A N 1
ATOM 528 C CA . LEU A 1 73 ? -1.938 0.674 11.840 1.00 96.06 73 LEU A CA 1
ATOM 529 C C . LEU A 1 73 ? -1.194 0.805 13.177 1.00 96.06 73 LEU A C 1
ATOM 531 O O . LEU A 1 73 ? -0.281 0.018 13.433 1.00 96.06 73 LEU A O 1
ATOM 535 N N . LYS A 1 74 ? -1.603 1.735 14.051 1.00 96.25 74 LYS A N 1
ATOM 536 C CA . LYS A 1 74 ? -1.076 1.829 15.423 1.00 96.25 74 LYS A CA 1
ATOM 537 C C . LYS A 1 74 ? -1.380 0.571 16.235 1.00 96.25 74 LY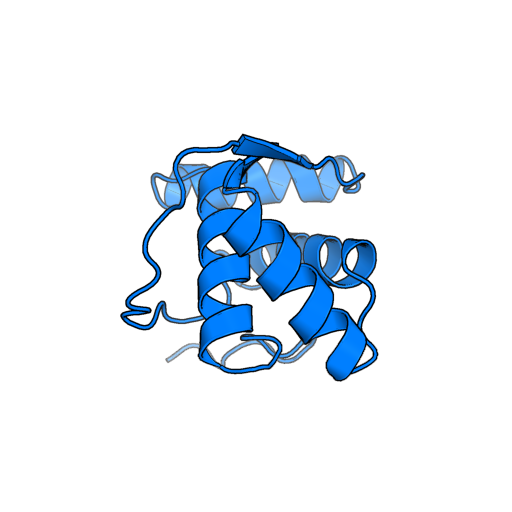S A C 1
ATOM 539 O O . LYS A 1 74 ? -0.482 0.084 16.917 1.00 96.25 74 LYS A O 1
ATOM 544 N N . GLY A 1 75 ? -2.596 0.031 16.135 1.00 96.62 75 GLY A N 1
ATOM 545 C CA . GLY A 1 75 ? -2.975 -1.235 16.774 1.00 96.62 75 GLY A CA 1
ATOM 546 C C . GLY A 1 75 ? -2.112 -2.419 16.323 1.00 96.62 75 GLY A C 1
ATOM 547 O O . GLY A 1 75 ? -1.801 -3.296 17.124 1.00 96.62 75 GLY A O 1
ATOM 548 N N . LEU A 1 76 ? -1.645 -2.395 15.073 1.00 94.50 76 LEU A N 1
ATOM 549 C CA . LEU A 1 76 ? -0.729 -3.389 14.499 1.00 94.50 76 LEU A CA 1
ATOM 550 C C . LEU A 1 76 ? 0.760 -3.101 14.781 1.00 94.50 76 LEU A C 1
ATOM 552 O O . LEU A 1 76 ? 1.626 -3.838 14.311 1.00 94.50 76 LEU A O 1
ATOM 556 N N . GLY A 1 77 ? 1.088 -2.019 15.494 1.00 94.75 77 GLY A N 1
ATOM 557 C CA . GLY A 1 77 ? 2.473 -1.632 15.778 1.00 94.75 77 GLY A CA 1
ATOM 558 C C . GLY A 1 77 ? 3.255 -1.121 14.560 1.00 94.75 77 GLY A C 1
ATOM 559 O O . GLY A 1 77 ? 4.481 -1.220 14.528 1.00 94.75 77 GLY A O 1
ATOM 560 N N . THR A 1 78 ? 2.571 -0.576 13.550 1.00 94.38 78 THR A N 1
ATOM 561 C CA . THR A 1 78 ? 3.175 -0.052 12.314 1.00 94.38 78 THR A CA 1
ATOM 562 C C . THR A 1 78 ? 2.667 1.360 11.992 1.00 94.38 78 THR A C 1
ATOM 564 O O . THR A 1 78 ? 1.967 1.996 12.779 1.00 94.38 78 THR A O 1
ATOM 567 N N . ASN A 1 79 ? 3.047 1.905 10.837 1.00 92.25 79 ASN A N 1
ATOM 568 C CA . ASN A 1 79 ? 2.541 3.183 10.340 1.00 92.25 79 ASN A CA 1
ATOM 569 C C . ASN A 1 79 ? 2.355 3.167 8.820 1.00 92.25 79 ASN A C 1
ATOM 571 O O . ASN A 1 79 ? 2.839 2.279 8.117 1.00 92.25 79 ASN A O 1
ATOM 575 N N . PHE A 1 80 ? 1.698 4.203 8.295 1.00 90.19 80 PHE A N 1
ATOM 576 C CA . PHE A 1 80 ? 1.375 4.284 6.870 1.00 90.19 80 PHE A CA 1
ATOM 577 C C . PHE A 1 80 ? 2.613 4.235 5.965 1.00 90.19 80 PHE A C 1
ATOM 579 O O . PHE A 1 80 ? 2.577 3.644 4.890 1.00 90.19 80 PHE A O 1
ATOM 586 N N . SER A 1 81 ? 3.742 4.797 6.408 1.00 88.94 81 SER A N 1
ATOM 587 C CA . SER A 1 81 ? 4.975 4.751 5.617 1.00 88.94 81 SER A CA 1
ATOM 588 C C . SER A 1 81 ? 5.533 3.332 5.495 1.00 88.94 81 SER A C 1
ATOM 590 O O . SER A 1 81 ? 6.026 2.961 4.433 1.00 88.94 81 SER A O 1
ATOM 592 N N . GLN A 1 82 ? 5.460 2.535 6.561 1.00 89.88 82 GLN A N 1
ATOM 593 C CA . GLN A 1 82 ? 5.852 1.124 6.528 1.00 89.88 82 GLN A CA 1
ATOM 594 C C . GLN A 1 82 ? 4.854 0.288 5.721 1.00 89.88 82 GLN A C 1
ATOM 596 O O . GLN A 1 82 ? 5.275 -0.500 4.878 1.00 89.88 82 GLN A O 1
ATOM 601 N N . ALA A 1 83 ? 3.553 0.520 5.899 1.00 92.00 83 ALA A N 1
ATOM 602 C CA . ALA A 1 83 ? 2.502 -0.176 5.161 1.00 92.00 83 ALA A CA 1
ATOM 603 C C . ALA A 1 83 ? 2.626 0.026 3.640 1.00 92.00 83 ALA A C 1
ATOM 605 O O . ALA A 1 83 ? 2.556 -0.932 2.876 1.00 92.00 83 ALA A O 1
ATOM 606 N N . VAL A 1 84 ? 2.890 1.251 3.177 1.00 91.44 84 VAL A N 1
ATOM 607 C CA . VAL A 1 84 ? 3.064 1.516 1.738 1.00 91.44 84 VAL A CA 1
ATOM 608 C 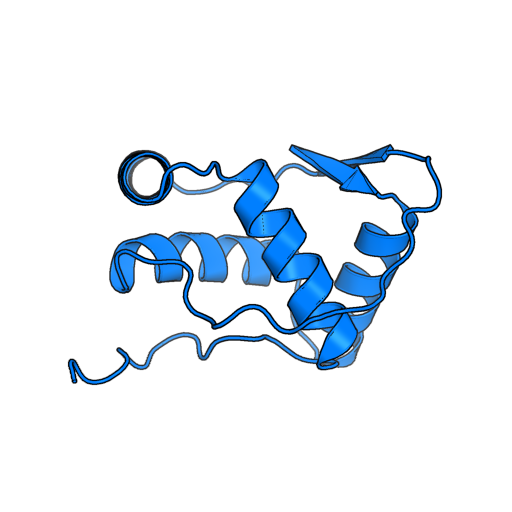C . VAL A 1 84 ? 4.398 0.975 1.208 1.00 91.44 84 VAL A C 1
ATOM 610 O O . VAL A 1 84 ? 4.476 0.584 0.045 1.00 91.44 84 VAL A O 1
ATOM 613 N N . ARG A 1 85 ? 5.452 0.890 2.034 1.00 90.12 85 ARG A N 1
ATOM 614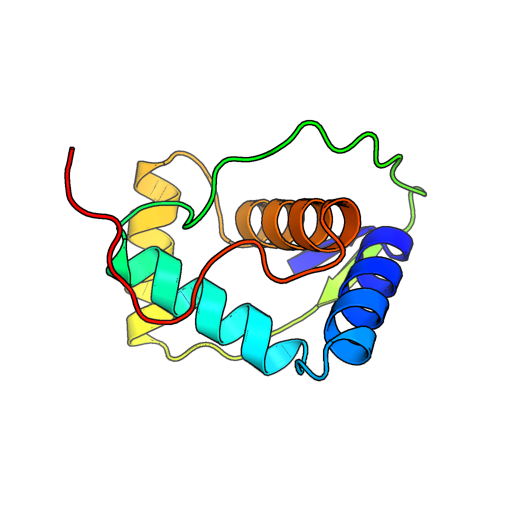 C CA . ARG A 1 85 ? 6.676 0.167 1.641 1.00 90.12 85 ARG A CA 1
ATOM 615 C C . ARG A 1 85 ? 6.389 -1.316 1.413 1.00 90.12 85 ARG A C 1
ATOM 617 O O . ARG A 1 85 ? 6.833 -1.849 0.404 1.00 90.12 85 ARG A O 1
ATOM 624 N N . LEU A 1 86 ? 5.613 -1.946 2.298 1.00 91.31 86 LEU A N 1
ATOM 625 C CA . LEU A 1 86 ? 5.164 -3.330 2.120 1.00 91.31 86 LEU A CA 1
ATOM 626 C C . LEU A 1 86 ? 4.312 -3.481 0.859 1.00 91.31 86 LEU A C 1
ATOM 628 O O . LEU A 1 86 ? 4.568 -4.380 0.068 1.00 91.31 86 LEU A O 1
ATOM 632 N N . LEU A 1 87 ? 3.373 -2.561 0.615 1.00 93.19 87 LEU A N 1
ATOM 633 C CA . LEU A 1 87 ? 2.584 -2.544 -0.618 1.00 93.19 87 LEU A CA 1
ATOM 634 C C . LEU A 1 87 ? 3.482 -2.507 -1.860 1.00 93.19 87 LEU A C 1
ATOM 636 O O . LEU A 1 87 ? 3.272 -3.282 -2.790 1.00 93.19 87 LEU A O 1
ATOM 640 N N . ALA A 1 88 ? 4.473 -1.616 -1.880 1.00 92.56 88 ALA A N 1
ATOM 641 C CA . ALA A 1 88 ? 5.370 -1.459 -3.017 1.00 92.56 88 ALA A CA 1
ATOM 642 C C . ALA A 1 88 ? 6.213 -2.718 -3.267 1.00 92.56 88 ALA A C 1
ATOM 644 O O . ALA A 1 88 ? 6.329 -3.152 -4.415 1.00 92.56 88 ALA A O 1
ATOM 645 N N . LEU A 1 89 ? 6.746 -3.325 -2.200 1.00 91.88 89 LEU A N 1
ATOM 646 C CA . LEU A 1 89 ? 7.491 -4.586 -2.263 1.00 91.88 89 LEU A CA 1
ATOM 647 C C . LEU A 1 89 ? 6.621 -5.712 -2.814 1.00 91.88 89 LEU A C 1
ATOM 649 O O . LEU A 1 89 ? 6.978 -6.336 -3.809 1.00 91.88 89 LEU A O 1
ATOM 653 N N . GLN A 1 90 ? 5.453 -5.910 -2.210 1.00 91.69 90 GLN A N 1
ATOM 654 C CA . GLN A 1 90 ? 4.534 -6.981 -2.565 1.00 91.69 90 GLN A CA 1
ATOM 655 C C . GLN A 1 90 ? 4.029 -6.835 -4.005 1.00 91.69 90 GLN A C 1
ATOM 657 O O . GLN A 1 90 ? 4.004 -7.803 -4.757 1.00 91.69 90 GLN A O 1
ATOM 662 N N . THR A 1 91 ? 3.685 -5.610 -4.413 1.00 92.75 91 THR A N 1
ATOM 663 C CA . THR A 1 91 ? 3.220 -5.333 -5.779 1.00 92.75 91 THR A CA 1
ATOM 664 C C . THR A 1 91 ? 4.306 -5.645 -6.799 1.00 92.75 91 THR A C 1
ATOM 666 O O . THR A 1 91 ? 4.040 -6.292 -7.807 1.00 92.75 91 THR A O 1
ATOM 669 N N . THR A 1 92 ? 5.539 -5.215 -6.524 1.00 91.50 92 THR A N 1
ATOM 670 C CA . THR A 1 92 ? 6.682 -5.449 -7.416 1.00 91.50 92 THR A CA 1
ATOM 671 C C . THR A 1 92 ? 7.030 -6.935 -7.496 1.00 91.50 92 THR A C 1
ATOM 673 O O . THR A 1 92 ? 7.281 -7.442 -8.584 1.00 91.50 92 THR A O 1
ATOM 676 N N . ALA A 1 93 ? 7.002 -7.648 -6.366 1.00 89.94 93 ALA A N 1
ATOM 677 C CA . ALA A 1 93 ? 7.307 -9.075 -6.307 1.00 89.94 93 ALA A CA 1
ATOM 678 C C . ALA A 1 93 ? 6.254 -9.940 -7.020 1.00 89.94 93 ALA A C 1
ATOM 680 O O . ALA A 1 93 ? 6.607 -10.898 -7.703 1.00 89.94 93 ALA A O 1
ATOM 681 N N . LEU A 1 94 ? 4.968 -9.598 -6.886 1.00 89.75 94 LEU A N 1
ATOM 682 C CA . LEU A 1 94 ? 3.866 -10.332 -7.515 1.00 89.75 94 LEU A CA 1
ATOM 683 C C . LEU A 1 94 ? 3.597 -9.911 -8.966 1.00 89.75 94 LEU A C 1
ATOM 685 O O . LEU A 1 94 ? 2.870 -10.603 -9.675 1.00 89.75 94 LEU A O 1
ATOM 689 N N . GLY A 1 95 ? 4.124 -8.765 -9.404 1.00 90.31 95 GLY A N 1
ATOM 690 C CA . GLY A 1 95 ? 3.763 -8.173 -10.692 1.00 90.31 95 GLY A CA 1
ATOM 691 C C . GLY A 1 95 ? 2.305 -7.691 -10.753 1.00 90.31 95 GLY A C 1
ATOM 692 O O . GLY A 1 95 ? 1.754 -7.551 -11.843 1.00 90.31 95 GLY A O 1
ATOM 693 N N . GLY A 1 96 ? 1.657 -7.464 -9.604 1.00 91.12 96 GLY A N 1
ATOM 694 C CA . GLY A 1 96 ? 0.217 -7.216 -9.512 1.00 91.12 96 GLY A CA 1
ATOM 695 C C . GLY A 1 96 ? -0.222 -6.641 -8.165 1.00 91.12 96 GLY A C 1
ATOM 696 O O . GLY A 1 96 ? 0.536 -6.662 -7.200 1.00 91.12 96 GLY A O 1
ATOM 697 N N . MET A 1 97 ? -1.454 -6.125 -8.083 1.00 91.81 97 MET A N 1
ATOM 698 C CA . MET A 1 97 ? -2.013 -5.646 -6.811 1.00 91.81 97 MET A CA 1
ATOM 699 C C . MET A 1 97 ? -2.158 -6.810 -5.817 1.00 91.81 97 MET A C 1
ATOM 701 O O . MET A 1 97 ? -2.786 -7.811 -6.159 1.00 91.81 97 MET A O 1
ATOM 705 N N . PRO A 1 98 ? -1.628 -6.694 -4.586 1.00 90.19 98 PRO A N 1
ATOM 706 C CA . PRO A 1 98 ? -1.580 -7.815 -3.649 1.00 90.19 98 PRO A CA 1
ATOM 707 C C . PRO A 1 98 ? -2.882 -8.063 -2.883 1.00 90.19 98 PRO A C 1
ATOM 709 O O . PRO A 1 98 ? -2.932 -8.946 -2.036 1.00 90.19 98 PRO A O 1
ATOM 712 N N . PHE A 1 99 ? -3.924 -7.284 -3.161 1.00 88.00 99 PHE A N 1
ATOM 713 C CA . PHE A 1 99 ? -5.234 -7.390 -2.534 1.00 88.00 99 PHE A CA 1
ATOM 714 C C . PHE A 1 99 ? -6.330 -7.131 -3.569 1.00 88.00 99 PHE A C 1
ATOM 716 O O . PHE A 1 99 ? -6.128 -6.387 -4.534 1.00 88.00 99 PHE A O 1
ATOM 723 N N . ALA A 1 100 ? -7.505 -7.719 -3.356 1.00 79.25 100 ALA A N 1
ATOM 724 C CA . ALA A 1 100 ? -8.686 -7.423 -4.152 1.00 79.25 100 ALA A CA 1
ATOM 725 C C . ALA A 1 100 ? -9.380 -6.180 -3.583 1.00 79.25 100 ALA A C 1
ATOM 727 O O . ALA A 1 100 ? -9.726 -6.136 -2.408 1.00 79.25 100 ALA A O 1
ATOM 728 N N . ALA A 1 101 ? -9.611 -5.159 -4.407 1.00 63.25 101 ALA A N 1
ATOM 729 C CA . ALA A 1 101 ? -10.462 -4.048 -4.004 1.00 63.25 101 ALA A CA 1
ATOM 730 C C . ALA A 1 101 ? -11.931 -4.511 -4.042 1.00 63.25 101 ALA A C 1
ATOM 732 O O . ALA A 1 101 ? -12.533 -4.535 -5.113 1.00 63.25 101 ALA A O 1
ATOM 733 N N . GLY A 1 102 ? -12.497 -4.884 -2.888 1.00 53.78 102 GLY A N 1
ATOM 734 C CA . GLY A 1 102 ? -13.948 -5.059 -2.735 1.00 53.78 102 GLY A CA 1
ATOM 735 C C . GLY A 1 102 ? -14.475 -6.455 -2.392 1.00 53.78 102 GLY A C 1
ATOM 736 O O . GLY A 1 102 ? -15.651 -6.700 -2.644 1.00 53.78 102 GLY A O 1
ATOM 737 N N . ILE A 1 103 ? -13.676 -7.356 -1.811 1.00 47.97 103 ILE A N 1
ATOM 738 C CA . ILE A 1 103 ? -14.212 -8.593 -1.218 1.00 47.97 103 ILE A CA 1
ATOM 739 C C . ILE A 1 103 ? -13.649 -8.723 0.199 1.00 47.97 103 ILE A C 1
ATOM 741 O O . ILE A 1 103 ? -12.441 -8.928 0.306 1.00 47.97 103 ILE A O 1
ATOM 745 N N . PRO A 1 104 ? -14.476 -8.603 1.258 1.00 47.66 104 PRO A N 1
ATOM 746 C CA . PRO A 1 104 ? -14.012 -8.886 2.608 1.00 47.66 104 PRO A CA 1
ATOM 747 C C . PRO A 1 104 ? -13.471 -10.315 2.654 1.00 47.66 104 PRO A C 1
ATOM 749 O O . PRO A 1 104 ? -14.147 -11.240 2.184 1.00 47.66 104 PRO A O 1
ATOM 752 N N . ARG A 1 105 ? -12.257 -10.512 3.183 1.00 53.66 105 ARG A N 1
ATOM 753 C CA . ARG A 1 105 ? -11.788 -11.872 3.486 1.00 53.66 105 ARG A CA 1
ATOM 754 C C . ARG A 1 105 ? -12.770 -12.458 4.497 1.00 53.66 105 ARG A C 1
ATOM 756 O O . ARG A 1 105 ? -13.008 -11.857 5.541 1.00 53.66 105 ARG A O 1
ATOM 763 N N . GLU A 1 106 ? -13.388 -13.595 4.167 1.00 49.75 106 GLU A N 1
ATOM 764 C CA . GLU A 1 106 ? -14.278 -14.268 5.113 1.00 49.75 106 GLU A CA 1
ATOM 765 C C . GLU A 1 106 ? -13.530 -14.483 6.431 1.00 49.75 106 GLU A C 1
ATOM 767 O O . GLU A 1 106 ? -12.403 -14.987 6.443 1.00 49.75 106 GLU A O 1
ATOM 772 N N . ALA A 1 107 ? -14.151 -14.049 7.531 1.00 46.94 107 ALA A N 1
ATOM 773 C CA . ALA A 1 107 ? -13.640 -14.278 8.870 1.00 46.94 107 ALA A CA 1
ATOM 774 C C . ALA A 1 107 ? -13.495 -15.793 9.071 1.00 46.94 107 ALA A C 1
ATOM 776 O O . ALA A 1 107 ? -14.493 -16.515 9.069 1.00 46.94 107 ALA A O 1
ATOM 777 N N . SER A 1 108 ? -12.248 -16.262 9.166 1.00 43.94 108 SER A N 1
ATOM 778 C CA . SER A 1 108 ? -11.925 -17.634 9.577 1.00 43.94 108 SER A CA 1
ATOM 779 C C . SER A 1 108 ? -12.083 -17.804 11.081 1.00 43.94 108 SER A C 1
ATOM 781 O O . SER A 1 108 ? -11.752 -16.844 11.815 1.00 43.94 108 SER A O 1
#

Sequence (108 aa):
MRIDADLKAAFEGTLRGIGVDPTCAMRSFAFQIVLEGSIPFDPVDAGFEAGGKTAVTSVKIPEDVAGEMESVLKGLGTNFSQAVRLLALQTTALGGMPFAAGIPREAS

InterPro domains:
  IPR007337 RelB antitoxin/Antitoxin DinJ [PF04221] (1-42)
  IPR013321 Arc-type ribbon-helix-helix [G3DSA:1.10.1220.10] (1-44)
  IPR013321 Arc-type ribbon-helix-helix [G3DSA:1.10.1220.10] (51-101)

Foldseek 3Di:
DKDQPVLVVLLCVLCVVVVHHPLNLLQLQLVCCLVQLHRQADQDPQPDDRPPDIDDDDHDYPPVSQVSSQVSQVVVVHGSVVSVNSQSRRCSRVSHGRHDRPDHDPDD